Protein AF-A0A7J9HMK1-F1 (afdb_monomer)

Secondary structure (DSSP, 8-state):
-HHHHHHHHHHHIIIIIIIHHHHHHHHHHHTT---HHHHHHHHHHHHHHHHHHHHHHHHHHHHHHHHS-----SHHHHHHHHHHHHHHHHHHHHHT---

Foldseek 3Di:
DVVLVVLLVVLLCVQVVPLQVQLVVLQVVLVVDPDPVSVVVSPVSSVVSLVSSLVSLVVSVVSCVVPHDQPVPDPVNVVSVVVNVVSVVVVVCVVVDDD

Organism: NCBI:txid34285

Mean predicted aligned error: 3.48 Å

Radius of gyration: 15.82 Å; Cα contacts (8 Å, |Δi|>4): 77; chains: 1; bounding box: 37×24×45 Å

Solvent-accessible surface area (backbone atoms only — not comparable to full-atom values): 5290 Å² total; per-residue (Å²): 113,71,65,60,56,52,50,35,53,50,40,38,38,52,12,66,68,40,31,36,53,52,16,53,50,31,40,58,52,24,77,74,50,88,49,68,70,58,27,51,51,25,45,51,49,16,52,52,27,40,53,52,17,53,52,34,42,50,53,30,50,53,48,45,69,76,75,47,89,80,83,59,85,45,69,68,54,47,52,49,54,53,46,55,53,50,53,53,51,54,51,50,52,58,72,71,50,80,134

Structure (mmCIF, N/CA/C/O backbone):
data_AF-A0A7J9HMK1-F1
#
_entry.id   AF-A0A7J9HMK1-F1
#
loop_
_atom_site.group_PDB
_atom_site.id
_atom_site.type_symbol
_atom_site.label_atom_id
_atom_site.label_alt_id
_atom_site.label_comp_id
_atom_site.label_asym_id
_atom_site.label_entity_id
_atom_site.label_seq_id
_atom_site.pdbx_PDB_ins_code
_atom_site.Cartn_x
_atom_site.Cartn_y
_atom_site.Cartn_z
_atom_site.occupancy
_atom_site.B_iso_or_equiv
_atom_site.auth_seq_id
_atom_site.auth_comp_id
_atom_site.auth_asym_id
_atom_site.auth_atom_id
_atom_site.pdbx_PDB_model_num
ATOM 1 N N . MET A 1 1 ? 10.197 7.594 -19.786 1.00 57.09 1 MET A N 1
ATOM 2 C CA . MET A 1 1 ? 10.597 6.648 -18.715 1.00 57.09 1 MET A CA 1
ATOM 3 C C . MET A 1 1 ? 10.699 7.304 -17.337 1.00 57.09 1 MET A C 1
ATOM 5 O O . MET A 1 1 ? 10.138 6.754 -16.401 1.00 57.09 1 MET A O 1
ATOM 9 N N . THR A 1 2 ? 11.322 8.481 -17.196 1.00 63.50 2 THR A N 1
ATOM 10 C CA . THR A 1 2 ? 11.465 9.199 -15.907 1.00 63.50 2 THR A CA 1
ATOM 11 C C . THR A 1 2 ? 10.142 9.482 -15.184 1.00 63.50 2 THR A C 1
ATOM 13 O O . THR A 1 2 ? 10.069 9.317 -13.971 1.00 63.50 2 THR A O 1
ATOM 16 N N . SER A 1 3 ? 9.076 9.823 -15.920 1.00 87.38 3 SER A N 1
ATOM 17 C CA . SER A 1 3 ? 7.748 10.065 -15.331 1.00 87.38 3 SER A CA 1
ATOM 18 C C . SER A 1 3 ? 7.166 8.825 -14.637 1.00 87.38 3 SER A C 1
ATOM 20 O O . SER A 1 3 ? 6.742 8.929 -13.492 1.00 87.38 3 SER A O 1
ATOM 22 N N . TYR A 1 4 ? 7.214 7.638 -15.255 1.00 93.69 4 TYR A N 1
ATOM 23 C CA . TYR A 1 4 ? 6.660 6.424 -14.639 1.00 93.69 4 TYR A CA 1
ATOM 24 C C . TYR A 1 4 ? 7.408 6.015 -13.371 1.00 93.69 4 TYR A C 1
ATOM 26 O O . TYR A 1 4 ? 6.770 5.609 -12.409 1.00 93.69 4 TYR A O 1
ATOM 34 N N . ILE A 1 5 ? 8.738 6.157 -13.342 1.00 94.50 5 ILE A N 1
ATOM 35 C CA . ILE A 1 5 ? 9.544 5.857 -12.147 1.00 94.50 5 ILE A CA 1
ATOM 36 C C . ILE A 1 5 ? 9.168 6.805 -11.002 1.00 94.50 5 ILE A C 1
ATOM 38 O O . ILE A 1 5 ? 8.924 6.349 -9.886 1.00 94.50 5 ILE A O 1
ATOM 42 N N . ALA A 1 6 ? 9.056 8.107 -11.281 1.00 96.44 6 ALA A N 1
ATOM 43 C CA . ALA A 1 6 ? 8.649 9.093 -10.282 1.00 96.44 6 ALA A CA 1
ATOM 44 C C . ALA A 1 6 ? 7.224 8.835 -9.766 1.00 96.44 6 ALA A C 1
ATOM 46 O O . ALA A 1 6 ? 6.993 8.849 -8.559 1.00 96.44 6 ALA A O 1
ATOM 47 N N . VAL A 1 7 ? 6.279 8.539 -10.665 1.00 97.38 7 VAL A N 1
ATOM 48 C CA . VAL A 1 7 ? 4.890 8.222 -10.304 1.00 97.38 7 VAL A CA 1
ATOM 49 C C . VAL A 1 7 ? 4.814 6.932 -9.488 1.00 97.38 7 VAL A C 1
ATOM 51 O O . VAL A 1 7 ? 4.142 6.906 -8.462 1.00 97.38 7 VAL A O 1
ATOM 54 N N . HIS A 1 8 ? 5.531 5.884 -9.889 1.00 96.81 8 HIS A N 1
ATOM 55 C CA . HIS A 1 8 ? 5.626 4.633 -9.142 1.00 96.81 8 HIS A CA 1
ATOM 56 C C . HIS A 1 8 ? 6.157 4.866 -7.722 1.00 96.81 8 HIS A C 1
ATOM 58 O O . HIS A 1 8 ? 5.527 4.444 -6.753 1.00 96.81 8 HIS A O 1
ATOM 64 N N . GLY A 1 9 ? 7.271 5.595 -7.595 1.00 97.00 9 GLY A N 1
ATOM 65 C CA . GLY A 1 9 ? 7.852 5.944 -6.300 1.00 97.00 9 GLY A CA 1
ATOM 66 C C . GLY A 1 9 ? 6.892 6.755 -5.430 1.00 97.00 9 GLY A C 1
ATOM 67 O O . GLY A 1 9 ? 6.718 6.443 -4.255 1.00 97.00 9 GLY A O 1
ATOM 68 N N . PHE A 1 10 ? 6.208 7.745 -6.010 1.00 98.19 10 PHE A N 1
ATOM 69 C CA . PHE A 1 10 ? 5.229 8.562 -5.296 1.00 98.19 10 PHE A CA 1
ATOM 70 C C . PHE A 1 10 ? 4.023 7.744 -4.818 1.00 98.19 10 PHE A C 1
ATOM 72 O O . PHE A 1 10 ? 3.652 7.827 -3.649 1.00 98.19 10 PHE A O 1
ATOM 79 N N . ILE A 1 11 ? 3.436 6.910 -5.682 1.00 98.06 11 ILE A N 1
ATOM 80 C CA . ILE A 1 11 ? 2.289 6.062 -5.325 1.00 98.06 11 ILE A CA 1
ATOM 81 C C . ILE A 1 11 ? 2.671 5.065 -4.224 1.00 98.06 11 ILE A C 1
ATOM 83 O O . ILE A 1 11 ? 1.912 4.895 -3.267 1.00 98.06 11 ILE A O 1
ATOM 87 N N . LEU A 1 12 ? 3.846 4.430 -4.317 1.00 98.06 12 LEU A N 1
ATOM 88 C CA . LEU A 1 12 ? 4.314 3.510 -3.278 1.00 98.06 12 LEU A CA 1
ATOM 89 C C . LEU A 1 12 ? 4.656 4.230 -1.971 1.00 98.06 12 LEU A C 1
A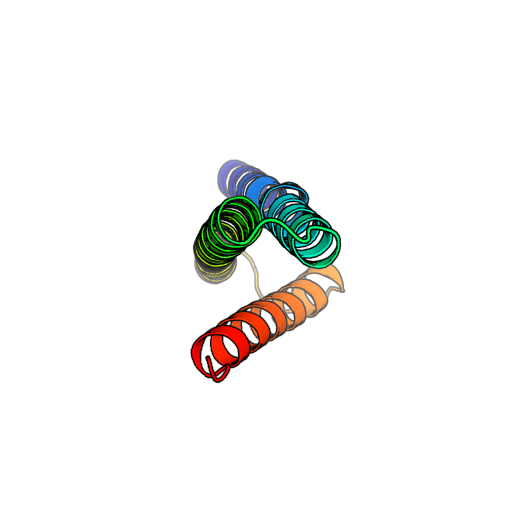TOM 91 O O . LEU A 1 12 ? 4.414 3.670 -0.904 1.00 98.06 12 LEU A O 1
ATOM 95 N N . TRP A 1 13 ? 5.145 5.471 -2.024 1.00 98.38 13 TRP A N 1
ATOM 96 C CA . TRP A 1 13 ? 5.339 6.291 -0.830 1.00 98.38 13 TRP A CA 1
ATOM 97 C C . TRP A 1 13 ? 4.005 6.640 -0.157 1.00 98.38 13 TRP A C 1
ATOM 99 O O . TRP A 1 13 ? 3.859 6.407 1.041 1.00 98.38 13 TRP A O 1
ATOM 109 N N . VAL A 1 14 ? 3.002 7.108 -0.911 1.00 98.69 14 VAL A N 1
ATOM 110 C CA . VAL A 1 14 ? 1.656 7.377 -0.369 1.00 98.69 14 VAL A CA 1
ATOM 111 C C . VAL A 1 14 ? 1.057 6.106 0.236 1.00 98.69 14 VAL A C 1
ATOM 113 O O . VAL A 1 14 ? 0.502 6.144 1.331 1.00 98.69 14 VAL A O 1
ATOM 116 N N . SER A 1 15 ? 1.203 4.964 -0.435 1.00 98.56 15 SER A N 1
ATOM 117 C CA . SER A 1 15 ? 0.692 3.685 0.053 1.00 98.56 15 SER A CA 1
ATOM 118 C C . SER A 1 15 ? 1.432 3.172 1.298 1.00 98.56 15 SER A C 1
ATOM 120 O O . SER A 1 15 ? 0.883 3.159 2.402 1.00 98.56 15 SER A O 1
ATOM 122 N N . MET A 1 16 ? 2.687 2.757 1.129 1.00 96.69 16 MET A N 1
ATOM 123 C CA . MET A 1 16 ? 3.457 2.024 2.138 1.00 96.69 16 MET A CA 1
ATOM 124 C C . MET A 1 16 ? 4.163 2.947 3.124 1.00 96.69 16 MET A C 1
ATOM 126 O O . MET A 1 16 ? 4.369 2.574 4.275 1.00 96.69 16 MET A O 1
ATOM 130 N N . GLY A 1 17 ? 4.538 4.146 2.681 1.00 97.31 17 GLY A N 1
ATOM 131 C CA . GLY A 1 17 ? 5.182 5.150 3.523 1.00 97.31 17 GLY A CA 1
ATOM 132 C C . GLY A 1 17 ? 4.203 5.929 4.399 1.00 97.31 17 GLY A C 1
ATOM 133 O O . GLY A 1 17 ? 4.609 6.412 5.453 1.00 97.31 17 GLY A O 1
ATOM 134 N N . PHE A 1 18 ? 2.927 6.035 4.004 1.00 98.50 18 PHE A N 1
ATOM 135 C CA . PHE A 1 18 ? 1.945 6.856 4.718 1.00 98.50 18 PHE A CA 1
ATOM 136 C C . PHE A 1 18 ? 0.657 6.115 5.104 1.00 98.50 18 PHE A C 1
ATOM 138 O O . PHE A 1 18 ? 0.402 5.932 6.297 1.00 98.50 18 PHE A O 1
ATOM 145 N N . LEU A 1 19 ? -0.155 5.660 4.143 1.00 98.69 19 LEU A N 1
ATOM 146 C CA . LEU A 1 19 ? -1.483 5.094 4.432 1.00 98.69 19 LEU A CA 1
ATOM 147 C C . LEU A 1 19 ? -1.413 3.837 5.304 1.00 98.69 19 LEU A C 1
ATOM 149 O O . LEU A 1 19 ? -2.131 3.744 6.300 1.00 98.69 19 LEU A O 1
ATOM 153 N N . MET A 1 20 ? -0.529 2.893 4.976 1.00 98.31 20 MET A N 1
ATOM 154 C CA . MET A 1 20 ? -0.372 1.666 5.760 1.00 98.31 20 MET A CA 1
ATOM 155 C C . MET A 1 20 ? 0.073 1.955 7.210 1.00 98.31 20 MET A C 1
ATOM 157 O O . MET A 1 20 ? -0.587 1.465 8.131 1.00 98.31 20 MET A O 1
ATOM 161 N N . PRO A 1 21 ? 1.102 2.788 7.471 1.00 98.44 21 PRO A N 1
ATOM 162 C CA . PRO A 1 21 ? 1.439 3.226 8.826 1.00 98.44 21 PRO A CA 1
ATOM 163 C C . PRO A 1 21 ? 0.277 3.874 9.588 1.00 98.44 21 PRO A C 1
ATOM 165 O O . PRO A 1 21 ? 0.038 3.518 10.742 1.00 98.44 21 PRO A O 1
ATOM 168 N N . VAL A 1 22 ? -0.489 4.772 8.960 1.00 98.62 22 VAL A N 1
ATOM 169 C CA . VAL A 1 22 ? -1.666 5.397 9.592 1.00 98.62 22 VAL A CA 1
ATOM 170 C C . VAL A 1 22 ? -2.736 4.347 9.918 1.00 98.62 22 VAL A C 1
ATOM 172 O O . VAL A 1 22 ? -3.289 4.339 11.022 1.00 98.62 22 VAL A O 1
ATOM 175 N N . GLY A 1 23 ? -2.976 3.392 9.017 1.00 98.06 23 GLY A N 1
ATOM 176 C CA . GLY A 1 23 ? -3.829 2.232 9.272 1.00 98.06 23 GLY A CA 1
ATOM 177 C C . GLY A 1 23 ? -3.358 1.412 10.478 1.00 98.06 23 GLY A C 1
ATOM 178 O O . GLY A 1 23 ? -4.156 1.026 11.328 1.00 98.06 23 GLY A O 1
ATOM 179 N N . ILE A 1 24 ? -2.055 1.177 10.625 1.00 98.00 24 ILE A N 1
ATOM 180 C CA . ILE A 1 24 ? -1.494 0.463 11.786 1.00 98.00 24 ILE A CA 1
ATOM 181 C C . ILE A 1 24 ? -1.677 1.270 13.080 1.00 98.00 24 ILE A C 1
ATOM 183 O O . ILE A 1 24 ? -2.017 0.708 14.122 1.00 98.00 24 ILE A O 1
ATOM 187 N N . LEU A 1 25 ? -1.469 2.586 13.042 1.00 98.25 25 LEU A N 1
ATOM 188 C CA . LEU A 1 25 ? -1.637 3.440 14.219 1.00 98.25 25 LEU A CA 1
ATOM 189 C C . LEU A 1 25 ? -3.095 3.486 14.685 1.00 98.25 25 LEU A C 1
ATOM 191 O O . LEU A 1 25 ? -3.346 3.367 15.883 1.00 98.25 25 LEU A O 1
ATOM 195 N N . THR A 1 26 ? -4.056 3.576 13.763 1.00 97.69 26 THR A N 1
ATOM 196 C CA . THR A 1 26 ? -5.490 3.604 14.105 1.00 97.69 26 THR A CA 1
ATOM 197 C C . THR A 1 26 ? -5.949 2.329 14.814 1.00 97.69 26 THR A C 1
ATOM 199 O O . THR A 1 26 ? -6.584 2.429 15.864 1.00 97.69 26 THR A O 1
ATOM 202 N N . ILE A 1 27 ? -5.558 1.134 14.350 1.00 96.00 27 ILE A N 1
ATOM 203 C CA . ILE A 1 27 ? -5.906 -0.115 15.057 1.00 96.00 27 ILE A CA 1
ATOM 204 C C . ILE A 1 27 ? -5.179 -0.250 16.400 1.00 96.00 27 ILE A C 1
ATOM 206 O O . ILE A 1 27 ? -5.755 -0.729 17.375 1.00 96.00 27 ILE A O 1
ATOM 210 N N . ARG A 1 28 ? -3.933 0.232 16.503 1.00 96.44 28 ARG A N 1
ATOM 211 C CA . ARG A 1 28 ? -3.206 0.268 17.783 1.00 96.44 28 ARG A CA 1
ATOM 212 C C . ARG A 1 28 ? -3.871 1.190 18.799 1.00 96.44 28 ARG A C 1
ATOM 214 O O . ARG A 1 28 ? -3.829 0.893 19.988 1.00 96.44 28 ARG A O 1
ATOM 221 N N . MET A 1 29 ? -4.465 2.294 18.349 1.00 95.50 29 MET A N 1
ATOM 222 C CA . MET A 1 29 ? -5.267 3.172 19.200 1.00 95.50 29 MET A CA 1
ATOM 223 C C . MET A 1 29 ? -6.586 2.507 19.598 1.00 95.50 29 MET A C 1
ATOM 225 O O . MET A 1 29 ? -6.964 2.606 20.758 1.00 95.50 29 MET A O 1
ATOM 229 N N . ALA A 1 30 ? -7.246 1.794 18.676 1.00 94.25 30 ALA A N 1
ATOM 230 C CA . ALA A 1 30 ? -8.478 1.060 18.969 1.00 94.25 30 ALA A CA 1
ATOM 231 C C . ALA A 1 30 ? -8.271 0.038 20.096 1.00 94.25 30 ALA A C 1
ATOM 233 O O . ALA A 1 30 ? -9.070 -0.025 21.020 1.00 94.25 30 ALA A O 1
ATOM 234 N N . ASN A 1 31 ? -7.156 -0.697 20.065 1.00 91.81 31 ASN A N 1
ATOM 235 C CA . ASN A 1 31 ? -6.820 -1.708 21.073 1.00 91.81 31 ASN A CA 1
ATOM 236 C C . ASN A 1 31 ? -6.515 -1.135 22.470 1.00 91.81 31 ASN A C 1
ATOM 238 O O . ASN A 1 31 ? -6.373 -1.902 23.416 1.00 91.81 31 ASN A O 1
ATOM 242 N N . LYS A 1 32 ? -6.355 0.188 22.599 1.00 92.19 32 LYS A N 1
ATOM 243 C CA . LYS A 1 32 ? -6.123 0.878 23.878 1.00 92.19 32 LYS A CA 1
ATOM 244 C C . LYS A 1 32 ? -7.383 1.543 24.433 1.00 92.19 32 LYS A C 1
ATOM 246 O O . LYS A 1 32 ? -7.306 2.173 25.482 1.00 92.19 32 LYS A O 1
ATOM 251 N N . ASP A 1 33 ? -8.494 1.486 23.705 1.00 87.56 33 ASP A N 1
ATOM 252 C CA . ASP A 1 33 ? -9.717 2.203 24.041 1.00 87.56 33 ASP A CA 1
ATOM 253 C C . ASP A 1 33 ? -10.791 1.235 24.546 1.00 87.56 33 ASP A C 1
ATOM 255 O O . ASP A 1 33 ? -10.973 0.148 24.000 1.00 87.56 33 ASP A O 1
ATOM 259 N N . GLU A 1 34 ? -11.523 1.648 25.575 1.00 83.12 34 GLU A N 1
ATOM 260 C CA . GLU A 1 34 ? -12.626 0.882 26.166 1.00 83.12 34 GLU A CA 1
ATOM 261 C C . GLU A 1 34 ? -13.989 1.321 25.590 1.00 83.12 34 GLU A C 1
ATOM 263 O O . GLU A 1 34 ? -15.006 0.638 25.736 1.00 83.12 34 GLU A O 1
ATOM 268 N N . GLY A 1 35 ? -14.038 2.459 24.885 1.00 85.12 35 GLY A N 1
ATOM 269 C CA . GLY A 1 35 ? -15.260 3.019 24.321 1.00 85.12 35 GLY A CA 1
ATOM 270 C C . GLY A 1 35 ? -15.700 2.324 23.031 1.00 85.12 35 GLY A C 1
ATOM 271 O O . GLY A 1 35 ? -15.186 2.620 21.950 1.00 85.12 35 GLY A O 1
ATOM 272 N N . GLY A 1 36 ? -16.748 1.496 23.092 1.00 86.06 36 GLY A N 1
ATOM 273 C CA . GLY A 1 36 ? -17.218 0.689 21.952 1.00 86.06 36 GLY A CA 1
ATOM 274 C C . GLY A 1 36 ? -17.496 1.463 20.649 1.00 86.06 36 GLY A C 1
ATOM 275 O O . GLY A 1 36 ? -17.209 0.961 19.561 1.00 86.06 36 GLY A O 1
ATOM 276 N N . ARG A 1 37 ? -17.994 2.711 20.716 1.00 92.44 37 ARG A N 1
ATOM 277 C CA . ARG A 1 37 ? -18.178 3.558 19.515 1.00 92.44 37 ARG A CA 1
ATOM 278 C C . ARG A 1 37 ? -16.841 3.983 18.901 1.00 92.44 37 ARG A C 1
ATOM 280 O O . ARG A 1 37 ? -16.698 3.951 17.681 1.00 92.44 37 ARG A O 1
ATOM 287 N N . ARG A 1 38 ? -15.872 4.385 19.728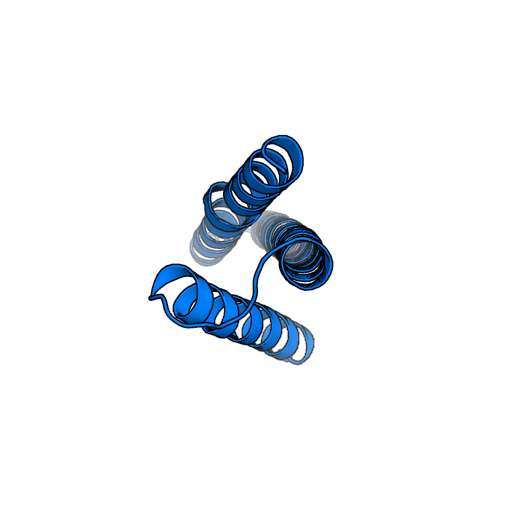 1.00 92.81 38 ARG A N 1
ATOM 288 C CA . ARG A 1 38 ? -14.559 4.861 19.272 1.00 92.81 38 ARG A CA 1
ATOM 289 C C . ARG A 1 38 ? -13.718 3.717 18.716 1.00 92.81 38 ARG A C 1
ATOM 291 O O . ARG A 1 38 ? -13.135 3.883 17.649 1.00 92.81 38 ARG A O 1
ATOM 298 N N . VAL A 1 39 ? -13.758 2.548 19.357 1.00 95.00 39 VAL A N 1
ATOM 299 C CA . VAL A 1 39 ? -13.142 1.311 18.850 1.00 95.00 39 VAL A CA 1
ATOM 300 C C . VAL A 1 39 ? -13.663 0.978 17.450 1.00 95.00 39 VAL A C 1
ATOM 302 O O . VAL A 1 39 ? -12.862 0.783 16.539 1.00 95.00 39 VAL A O 1
ATOM 305 N N . LYS A 1 40 ? -14.990 1.005 17.234 1.00 94.56 40 LYS A N 1
ATOM 306 C CA . LYS A 1 40 ? -15.590 0.768 15.907 1.00 94.56 40 LYS A CA 1
ATOM 307 C C . LYS A 1 40 ? -15.104 1.766 14.856 1.00 94.56 40 LYS A C 1
ATOM 309 O O . LYS A 1 40 ? -14.723 1.356 13.765 1.00 94.56 40 LYS A O 1
ATOM 314 N N . VAL A 1 41 ? -15.086 3.064 15.173 1.00 96.25 41 VAL A N 1
ATOM 315 C CA . VAL A 1 41 ? -14.604 4.100 14.240 1.00 96.25 41 VAL A CA 1
ATOM 316 C C . VAL A 1 41 ? -13.134 3.876 13.880 1.00 96.25 41 VAL A C 1
ATOM 318 O O . VAL A 1 41 ? -12.787 3.884 12.703 1.00 96.25 41 VAL A O 1
ATOM 321 N N . LEU A 1 42 ? -12.273 3.637 14.871 1.00 96.81 42 LEU A N 1
ATOM 322 C CA . LEU A 1 42 ? -10.845 3.401 14.646 1.00 96.81 42 LEU A CA 1
ATOM 323 C C . LEU A 1 42 ? -10.586 2.109 13.857 1.00 96.81 42 LEU A C 1
ATOM 325 O O . LEU A 1 42 ? -9.693 2.087 13.012 1.00 96.81 42 LEU A O 1
ATOM 329 N N . PHE A 1 43 ? -11.390 1.065 14.072 1.00 95.25 43 PHE A N 1
ATOM 330 C CA . PHE A 1 43 ? -11.342 -0.162 13.279 1.00 95.25 43 PHE A CA 1
ATOM 331 C C . PHE A 1 43 ? -11.718 0.082 11.810 1.00 95.25 43 PHE A C 1
ATOM 333 O O . PHE A 1 43 ? -11.002 -0.362 10.915 1.00 95.25 43 PHE A O 1
ATOM 340 N N . TYR A 1 44 ? -12.795 0.828 11.539 1.00 96.19 44 TYR A N 1
ATOM 341 C CA . TYR A 1 44 ? -13.163 1.173 10.162 1.00 96.19 44 TYR A CA 1
ATOM 342 C C . TYR A 1 44 ? -12.113 2.057 9.487 1.00 96.19 44 TYR A C 1
ATOM 344 O O . TYR A 1 44 ? -11.793 1.829 8.324 1.00 96.19 44 TYR A O 1
ATOM 352 N N . LEU A 1 45 ? -11.528 3.018 10.209 1.00 97.88 45 LEU A N 1
ATOM 353 C CA . LEU A 1 45 ? -10.414 3.816 9.692 1.00 97.88 45 LEU A CA 1
ATOM 354 C C . LEU A 1 45 ? -9.210 2.937 9.343 1.00 97.88 45 LEU A C 1
ATOM 356 O O . LEU A 1 45 ? -8.659 3.081 8.255 1.00 97.88 45 LEU A O 1
ATOM 360 N N . HIS A 1 46 ? -8.843 1.993 10.215 1.00 97.25 46 HIS A N 1
ATOM 361 C CA . HIS A 1 46 ? -7.809 1.003 9.919 1.00 97.25 46 HIS A CA 1
ATOM 362 C C . HIS A 1 46 ? -8.113 0.249 8.622 1.00 97.25 46 HIS A C 1
ATOM 364 O O . HIS A 1 46 ? -7.267 0.217 7.730 1.00 97.25 46 HIS A O 1
ATOM 370 N N . ALA A 1 47 ? -9.317 -0.316 8.502 1.00 96.56 47 ALA A N 1
ATOM 371 C CA . ALA A 1 47 ? -9.718 -1.075 7.323 1.00 96.56 47 ALA A CA 1
ATOM 372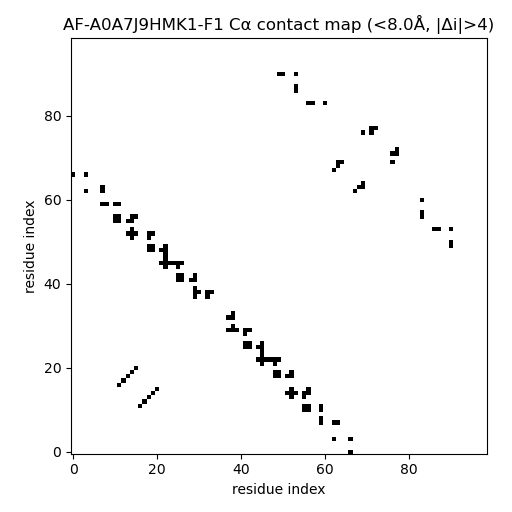 C C . ALA A 1 47 ? -9.643 -0.221 6.047 1.00 96.56 47 ALA A C 1
ATOM 374 O O . ALA A 1 47 ? -9.015 -0.636 5.078 1.00 96.56 47 ALA A O 1
ATOM 375 N N . ILE A 1 48 ? -10.189 1.000 6.067 1.00 98.12 48 ILE A N 1
ATOM 376 C CA . ILE A 1 48 ? -10.164 1.925 4.924 1.00 98.12 48 ILE A CA 1
ATOM 377 C C . ILE A 1 48 ? -8.725 2.254 4.515 1.00 98.12 48 ILE A C 1
ATOM 379 O O . ILE A 1 48 ? -8.382 2.130 3.338 1.00 98.12 48 ILE A O 1
ATOM 383 N N . PHE A 1 49 ? -7.866 2.641 5.463 1.00 98.56 49 PHE A N 1
ATOM 384 C CA . PHE A 1 49 ? -6.473 2.972 5.158 1.00 98.56 49 PHE A CA 1
ATOM 385 C C . PHE A 1 49 ? -5.712 1.776 4.581 1.00 98.56 49 PHE A C 1
ATOM 387 O O . PHE A 1 49 ? -4.991 1.943 3.596 1.00 98.56 49 PHE A O 1
ATOM 394 N N 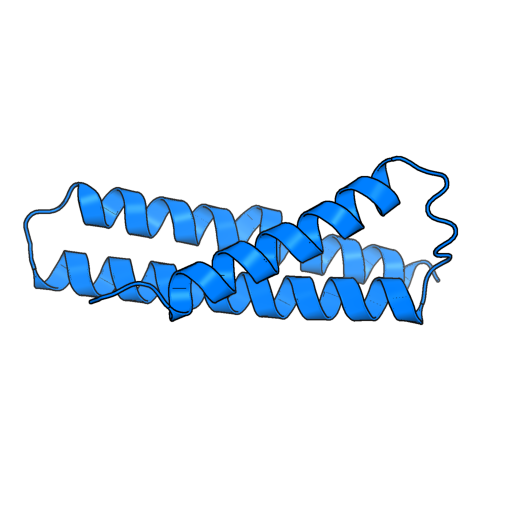. GLN A 1 50 ? -5.910 0.573 5.130 1.00 98.00 50 GLN A N 1
ATOM 395 C CA . GLN A 1 50 ? -5.268 -0.635 4.608 1.00 98.00 50 GLN A CA 1
ATOM 396 C C . GLN A 1 50 ? -5.784 -1.010 3.216 1.00 98.00 50 GLN A C 1
ATOM 398 O O . GLN A 1 50 ? -4.983 -1.311 2.334 1.00 98.00 50 GLN A O 1
ATOM 403 N N . THR A 1 51 ? -7.093 -0.929 2.967 1.00 98.06 51 THR A N 1
ATOM 404 C CA . THR A 1 51 ? -7.661 -1.191 1.636 1.00 98.06 51 THR A CA 1
ATOM 405 C C . THR A 1 51 ? -7.113 -0.214 0.596 1.00 98.06 51 THR A C 1
ATOM 407 O O . THR A 1 51 ? -6.673 -0.644 -0.469 1.00 98.06 51 THR A O 1
ATOM 410 N N . LEU A 1 52 ? -7.070 1.087 0.901 1.00 98.56 52 LEU A N 1
ATOM 411 C CA . LEU A 1 52 ? -6.506 2.089 -0.009 1.00 98.56 52 LEU A CA 1
ATOM 412 C C . LEU A 1 52 ? -5.010 1.852 -0.269 1.00 98.56 52 LEU A C 1
ATOM 414 O O . LEU A 1 52 ? -4.568 1.962 -1.414 1.00 98.56 52 LEU A O 1
ATOM 418 N N . ALA A 1 53 ? -4.240 1.473 0.755 1.00 98.56 53 ALA A N 1
ATOM 419 C CA . ALA A 1 53 ? -2.830 1.127 0.596 1.00 98.56 53 ALA A CA 1
ATOM 420 C C . ALA A 1 53 ? -2.638 -0.080 -0.343 1.00 98.56 53 ALA A C 1
ATOM 422 O O . ALA A 1 53 ? -1.845 -0.006 -1.286 1.00 98.56 53 ALA A O 1
ATOM 423 N N . VAL A 1 54 ? -3.407 -1.160 -0.160 1.00 98.38 54 VAL A N 1
ATOM 424 C CA . VAL A 1 54 ? -3.352 -2.359 -1.020 1.00 98.38 54 VAL A CA 1
ATOM 425 C C . VAL A 1 54 ? -3.705 -2.016 -2.471 1.00 98.38 54 VAL A C 1
ATOM 427 O O . VAL A 1 54 ? -3.006 -2.447 -3.391 1.00 98.38 54 VAL A O 1
ATOM 430 N N . LEU A 1 55 ? -4.734 -1.191 -2.699 1.00 98.50 55 LEU A N 1
ATOM 431 C CA . LEU A 1 55 ? -5.108 -0.742 -4.045 1.00 98.50 55 LEU A CA 1
ATOM 432 C C . LEU A 1 55 ? -3.980 0.056 -4.712 1.00 98.50 55 LEU A C 1
ATOM 434 O O . LEU A 1 55 ? -3.610 -0.235 -5.849 1.00 98.50 55 LEU A O 1
ATOM 438 N N . LEU A 1 56 ? -3.381 1.018 -4.005 1.00 98.56 56 LEU A N 1
ATOM 439 C CA . LEU A 1 56 ? -2.279 1.821 -4.542 1.00 98.56 56 LEU A CA 1
ATOM 440 C C . LEU A 1 56 ? -1.005 1.001 -4.781 1.00 98.56 56 LEU A C 1
ATOM 442 O O . LEU A 1 56 ? -0.357 1.181 -5.811 1.00 98.56 56 LEU A O 1
ATOM 446 N N . VAL A 1 57 ? -0.667 0.062 -3.890 1.00 98.31 57 VAL A N 1
ATOM 447 C CA . VAL A 1 57 ? 0.434 -0.892 -4.120 1.00 98.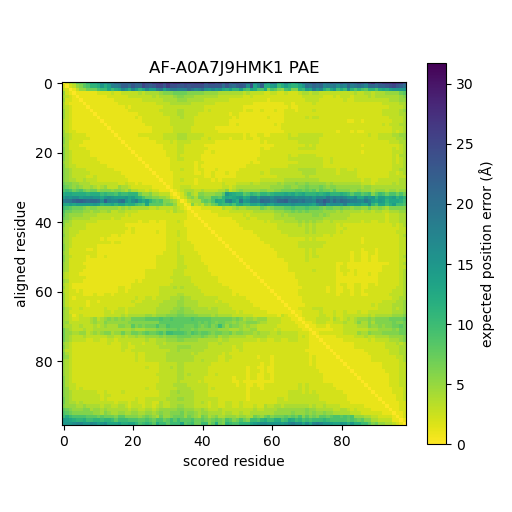31 57 VAL A CA 1
ATOM 448 C C . VAL A 1 57 ? 0.173 -1.714 -5.373 1.00 98.31 57 VAL A C 1
ATOM 450 O O . VAL A 1 57 ? 1.082 -1.906 -6.172 1.00 98.31 57 VAL A O 1
ATOM 453 N N . THR A 1 58 ? -1.068 -2.148 -5.589 1.00 98.50 58 THR A N 1
ATOM 454 C CA . THR A 1 58 ? -1.441 -2.920 -6.780 1.00 98.50 58 THR A CA 1
ATOM 455 C C . THR A 1 58 ? -1.270 -2.100 -8.052 1.00 98.50 58 THR A C 1
ATOM 457 O O . THR A 1 58 ? -0.686 -2.586 -9.019 1.00 98.50 58 THR A O 1
ATOM 460 N N . VAL A 1 59 ? -1.695 -0.833 -8.048 1.00 98.31 59 VAL A N 1
ATOM 461 C CA . VAL A 1 59 ? -1.452 0.093 -9.166 1.00 98.31 59 VAL A CA 1
ATOM 462 C C . VAL A 1 59 ? 0.051 0.279 -9.402 1.00 98.31 59 VAL A C 1
ATOM 464 O O . VAL A 1 59 ? 0.505 0.186 -10.544 1.00 98.31 59 VAL A O 1
ATOM 467 N N . GLY A 1 60 ? 0.836 0.483 -8.339 1.00 97.56 60 GLY A N 1
ATOM 468 C CA . GLY A 1 60 ? 2.294 0.605 -8.409 1.00 97.56 60 GLY A CA 1
ATOM 469 C C . GLY A 1 60 ? 2.971 -0.641 -8.989 1.00 97.56 60 GLY A C 1
ATOM 470 O O . GLY A 1 60 ? 3.834 -0.510 -9.858 1.00 97.56 60 GLY A O 1
ATOM 471 N N . ALA A 1 61 ? 2.527 -1.831 -8.579 1.00 97.06 61 ALA A N 1
ATOM 472 C CA . ALA A 1 61 ? 3.015 -3.120 -9.058 1.00 97.06 61 ALA A CA 1
ATOM 473 C C . ALA A 1 61 ? 2.688 -3.348 -10.541 1.00 97.06 61 ALA A C 1
ATOM 475 O O . ALA A 1 61 ? 3.576 -3.677 -11.329 1.00 97.06 61 ALA A O 1
ATOM 476 N N . VAL A 1 62 ? 1.436 -3.111 -10.951 1.00 97.44 62 VAL A N 1
ATOM 477 C CA . VAL A 1 62 ? 1.022 -3.197 -12.363 1.00 97.44 62 VAL A CA 1
ATOM 478 C C . VAL A 1 62 ? 1.827 -2.214 -13.213 1.00 97.44 62 VAL A C 1
ATOM 480 O O . VAL A 1 62 ? 2.290 -2.571 -14.296 1.00 97.44 62 VAL A O 1
ATOM 483 N N . MET A 1 63 ? 2.051 -0.993 -12.720 1.00 96.12 63 MET A N 1
ATOM 484 C CA . MET A 1 63 ? 2.869 -0.001 -13.413 1.00 96.12 63 MET A CA 1
ATOM 485 C C . MET A 1 63 ? 4.316 -0.473 -13.584 1.00 96.12 63 MET A C 1
ATOM 487 O O . MET A 1 63 ? 4.833 -0.358 -14.696 1.00 96.12 63 MET A O 1
ATOM 491 N N . SER A 1 64 ? 4.950 -1.034 -12.546 1.00 95.12 64 SER A N 1
ATOM 492 C CA . SER A 1 64 ? 6.322 -1.547 -12.658 1.00 95.12 64 SER A CA 1
ATOM 493 C C . SER A 1 64 ? 6.430 -2.742 -13.602 1.00 95.12 64 SER A C 1
ATOM 495 O O . SER A 1 64 ? 7.346 -2.796 -14.418 1.00 95.12 64 SER A O 1
ATOM 497 N N . ILE A 1 65 ? 5.461 -3.660 -13.561 1.00 94.88 65 ILE A N 1
ATOM 498 C CA . ILE A 1 65 ? 5.445 -4.845 -14.431 1.00 94.88 65 ILE A CA 1
ATOM 499 C C . ILE A 1 65 ? 5.285 -4.438 -15.900 1.00 94.88 65 ILE A C 1
ATOM 501 O O . ILE A 1 65 ? 5.945 -4.994 -16.771 1.00 94.88 65 ILE A O 1
ATOM 505 N N . LYS A 1 66 ? 4.423 -3.456 -16.189 1.00 95.50 66 LYS A N 1
ATOM 506 C CA . LYS A 1 66 ? 4.132 -3.048 -17.570 1.0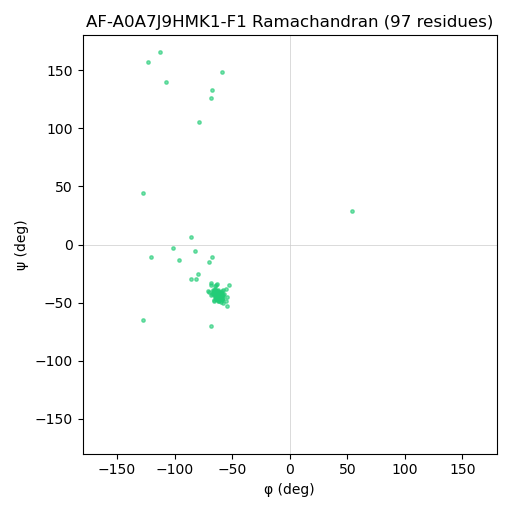0 95.50 66 LYS A CA 1
ATOM 507 C C . LYS A 1 66 ? 5.165 -2.104 -18.180 1.00 95.50 66 LYS A C 1
ATOM 509 O O . LYS A 1 66 ? 5.278 -2.079 -19.400 1.00 95.50 66 LYS A O 1
ATOM 514 N N . ASN A 1 67 ? 5.841 -1.282 -17.374 1.00 94.44 67 ASN A N 1
ATOM 515 C CA . ASN A 1 67 ? 6.610 -0.145 -17.895 1.00 94.44 67 ASN A CA 1
ATOM 516 C C . ASN A 1 67 ? 8.108 -0.180 -17.568 1.00 94.44 67 ASN A C 1
ATOM 518 O O . ASN A 1 67 ? 8.837 0.652 -18.108 1.00 94.44 67 ASN A O 1
ATOM 522 N N . PHE A 1 68 ? 8.573 -1.077 -16.691 1.00 93.75 68 PHE A N 1
ATOM 523 C CA . PHE A 1 68 ? 9.986 -1.167 -16.308 1.00 93.75 68 PHE A CA 1
ATOM 524 C C . PHE A 1 68 ? 10.643 -2.458 -16.796 1.00 93.75 68 PHE A C 1
ATOM 526 O O . PHE A 1 68 ? 9.986 -3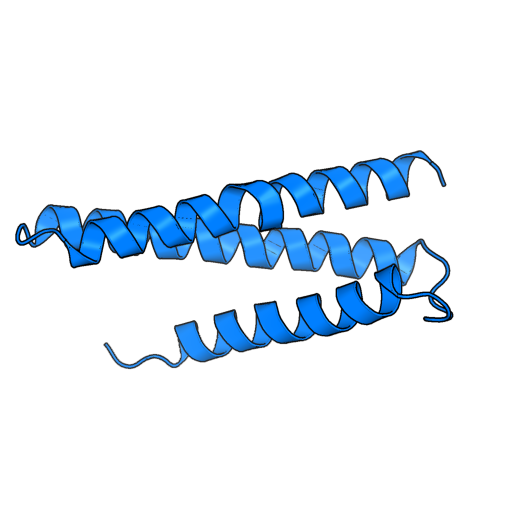.420 -17.190 1.00 93.75 68 PHE A O 1
ATOM 533 N N . GLU A 1 69 ? 11.972 -2.459 -16.750 1.00 91.50 69 GLU A N 1
ATOM 534 C CA . GLU A 1 69 ? 12.781 -3.665 -16.875 1.00 91.50 69 GLU A CA 1
ATOM 535 C C . GLU A 1 69 ? 12.535 -4.535 -15.628 1.00 91.50 69 GL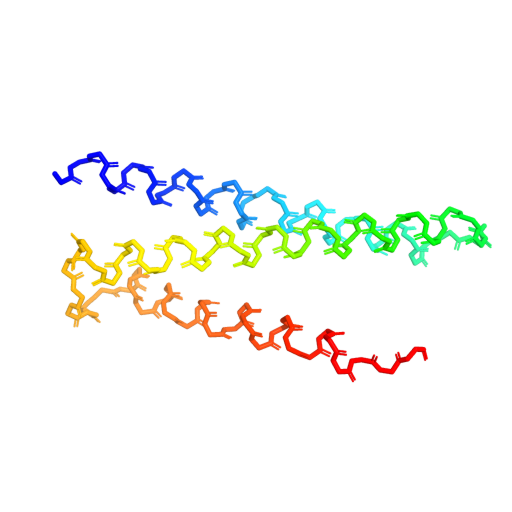U A C 1
ATOM 537 O O . GLU A 1 69 ? 12.510 -4.020 -14.508 1.00 91.50 69 GLU A O 1
ATOM 542 N N . ASN A 1 70 ? 12.288 -5.831 -15.821 1.00 91.44 70 ASN A N 1
AT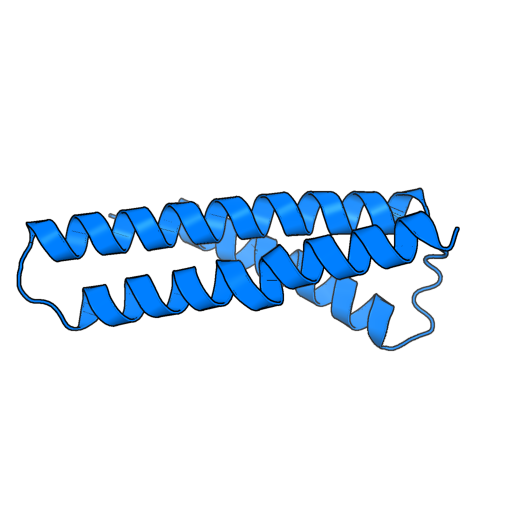OM 543 C CA . ASN A 1 70 ? 11.930 -6.776 -14.760 1.00 91.44 70 ASN A CA 1
ATOM 544 C C . ASN A 1 70 ? 12.862 -8.006 -14.790 1.00 91.44 70 ASN A C 1
ATOM 546 O O . ASN A 1 70 ? 12.404 -9.138 -14.672 1.00 91.44 70 ASN A O 1
ATOM 550 N N . SER A 1 71 ? 14.176 -7.804 -14.949 1.00 94.81 71 SER A N 1
ATOM 551 C CA . SER A 1 71 ? 15.187 -8.878 -14.873 1.00 94.81 71 SER A CA 1
ATOM 552 C C . SER A 1 71 ? 15.371 -9.428 -13.460 1.00 94.81 71 SER A C 1
ATOM 554 O O . SER A 1 71 ? 15.989 -10.476 -13.286 1.00 94.81 71 SER A O 1
ATOM 556 N N . PHE A 1 72 ? 14.868 -8.718 -12.442 1.00 94.31 72 PHE A N 1
ATOM 557 C CA . PHE A 1 72 ? 15.019 -9.053 -11.023 1.00 94.31 72 PHE A CA 1
ATOM 558 C C . PHE A 1 72 ? 16.485 -9.255 -10.599 1.00 94.31 72 PHE A C 1
ATOM 560 O O . PHE A 1 72 ? 16.774 -9.986 -9.650 1.00 94.31 72 PHE A O 1
ATOM 567 N N . ASN A 1 73 ? 17.421 -8.584 -11.275 1.00 96.06 73 ASN A N 1
ATOM 568 C CA . ASN A 1 73 ? 18.859 -8.705 -11.026 1.00 96.06 73 ASN A CA 1
ATOM 569 C C . ASN A 1 73 ? 19.359 -7.835 -9.858 1.00 96.06 73 ASN A C 1
ATOM 571 O O . ASN A 1 73 ? 20.519 -7.938 -9.463 1.00 96.06 73 ASN A O 1
ATOM 575 N N . ASN A 1 74 ? 18.493 -6.995 -9.282 1.00 95.25 74 ASN A N 1
ATOM 576 C CA . ASN A 1 74 ? 18.820 -6.143 -8.144 1.00 95.25 74 ASN A CA 1
ATOM 577 C C . ASN A 1 74 ? 17.894 -6.381 -6.945 1.00 95.25 74 ASN A C 1
ATOM 579 O O . ASN A 1 74 ? 16.762 -6.861 -7.056 1.00 95.25 74 ASN A O 1
ATOM 583 N N . HIS A 1 75 ? 18.399 -6.014 -5.767 1.00 97.06 75 HIS A N 1
ATOM 584 C CA . HIS A 1 75 ? 17.697 -6.205 -4.500 1.00 97.06 75 HIS A CA 1
ATOM 585 C C . HIS A 1 75 ? 16.386 -5.419 -4.422 1.00 97.06 75 HIS A C 1
ATOM 587 O O . HIS A 1 75 ? 15.431 -5.924 -3.842 1.00 97.06 75 HIS A O 1
ATOM 593 N N . HIS A 1 76 ? 16.305 -4.230 -5.027 1.00 95.06 76 HIS A N 1
ATOM 594 C CA . HIS A 1 76 ? 15.091 -3.416 -5.000 1.00 95.06 76 HIS A CA 1
ATOM 595 C C . HIS A 1 76 ? 13.915 -4.131 -5.681 1.00 95.06 76 HIS A C 1
ATOM 597 O O . HIS A 1 76 ? 12.858 -4.267 -5.073 1.00 95.06 76 HIS A O 1
ATOM 603 N N . GLN A 1 77 ? 14.112 -4.669 -6.891 1.00 96.19 77 GLN A N 1
ATOM 604 C CA . GLN A 1 77 ? 13.084 -5.433 -7.610 1.00 96.19 77 GLN A CA 1
ATOM 605 C C . GLN A 1 77 ? 12.668 -6.700 -6.851 1.00 96.19 77 GLN A C 1
ATOM 607 O O . GLN A 1 77 ? 11.479 -6.982 -6.715 1.00 96.19 77 GLN A O 1
ATOM 612 N N . ARG A 1 78 ? 13.641 -7.466 -6.336 1.00 97.19 78 ARG A N 1
ATOM 613 C CA . ARG A 1 78 ? 13.375 -8.721 -5.611 1.00 97.19 78 ARG A CA 1
ATOM 614 C C . ARG A 1 78 ? 12.609 -8.478 -4.311 1.00 97.19 78 ARG A C 1
ATOM 616 O O . ARG A 1 78 ? 11.635 -9.176 -4.038 1.00 97.19 78 ARG A O 1
ATOM 623 N N . LEU A 1 79 ? 13.022 -7.475 -3.534 1.00 97.50 79 LEU A N 1
ATOM 624 C CA . LEU A 1 79 ? 12.314 -7.063 -2.321 1.00 97.50 79 LEU A CA 1
ATOM 625 C C . LEU A 1 79 ? 10.937 -6.485 -2.651 1.00 97.50 79 LEU A C 1
ATOM 627 O O . LEU A 1 79 ? 9.979 -6.812 -1.961 1.00 97.50 79 LEU A O 1
ATOM 631 N N . GLY A 1 80 ? 10.818 -5.688 -3.715 1.00 96.06 80 GLY A N 1
ATOM 632 C CA . GLY A 1 80 ? 9.542 -5.151 -4.185 1.00 96.06 80 GLY A CA 1
ATOM 633 C C . GLY A 1 80 ? 8.538 -6.253 -4.524 1.00 96.06 80 GLY A C 1
ATOM 634 O O . GLY A 1 80 ? 7.407 -6.215 -4.048 1.00 96.06 80 GLY A O 1
ATOM 635 N N . LEU A 1 81 ? 8.963 -7.287 -5.259 1.00 96.75 81 LEU A N 1
ATOM 636 C CA . LEU A 1 81 ? 8.116 -8.438 -5.583 1.00 96.75 81 LEU A CA 1
ATOM 637 C C . LEU A 1 81 ? 7.677 -9.201 -4.327 1.00 96.75 81 LEU A C 1
ATOM 639 O O . LEU A 1 81 ? 6.489 -9.479 -4.161 1.00 96.75 81 LEU A O 1
ATOM 643 N N . ALA A 1 82 ? 8.617 -9.509 -3.429 1.00 97.56 82 ALA A N 1
ATOM 644 C CA . ALA A 1 82 ? 8.304 -10.174 -2.165 1.00 97.56 82 ALA A CA 1
ATOM 645 C C . ALA A 1 82 ? 7.316 -9.347 -1.325 1.00 97.56 82 ALA A C 1
ATOM 647 O O . ALA A 1 82 ? 6.371 -9.891 -0.753 1.00 97.56 82 ALA A O 1
ATOM 648 N N . LEU A 1 83 ? 7.496 -8.026 -1.303 1.00 96.75 83 LEU A N 1
ATOM 649 C CA . LEU A 1 83 ? 6.630 -7.102 -0.588 1.00 96.75 83 LEU A CA 1
ATOM 650 C C . LEU A 1 83 ? 5.215 -7.064 -1.185 1.00 96.75 83 LEU A C 1
ATOM 652 O O . LEU A 1 83 ? 4.251 -7.116 -0.426 1.00 96.75 83 LEU A O 1
ATOM 656 N N . TYR A 1 84 ? 5.060 -7.049 -2.513 1.00 96.81 84 TYR A N 1
ATOM 657 C CA . TYR A 1 84 ? 3.738 -7.121 -3.151 1.00 96.81 84 TYR A CA 1
ATOM 658 C C . TYR A 1 84 ? 2.972 -8.383 -2.761 1.00 96.81 84 TYR A C 1
ATOM 660 O O . TYR A 1 84 ? 1.791 -8.301 -2.419 1.00 96.81 84 TYR A O 1
ATOM 668 N N . VAL A 1 85 ? 3.650 -9.534 -2.760 1.00 97.62 85 VAL A N 1
ATOM 669 C CA . VAL A 1 85 ? 3.055 -10.807 -2.334 1.00 97.62 85 VAL A CA 1
ATOM 670 C C . VAL A 1 85 ? 2.656 -10.750 -0.859 1.00 97.62 85 VAL A C 1
ATOM 672 O O . VAL A 1 85 ? 1.529 -11.105 -0.517 1.00 97.62 85 VAL A O 1
ATOM 675 N N . ALA A 1 86 ? 3.538 -10.256 0.013 1.00 98.00 86 ALA A N 1
ATOM 676 C CA . ALA A 1 86 ? 3.275 -10.167 1.447 1.00 98.00 86 ALA A CA 1
ATOM 677 C C . ALA A 1 86 ? 2.089 -9.244 1.782 1.00 98.00 86 ALA A C 1
ATOM 679 O O . ALA A 1 86 ? 1.267 -9.585 2.632 1.00 98.00 86 ALA A O 1
ATOM 680 N N . ILE A 1 87 ? 1.961 -8.103 1.098 1.00 97.31 87 ILE A N 1
ATOM 681 C CA . ILE A 1 87 ? 0.852 -7.157 1.294 1.00 97.31 87 ILE A CA 1
ATOM 682 C C . ILE A 1 87 ? -0.481 -7.796 0.903 1.00 97.31 87 ILE A C 1
ATOM 684 O O . ILE A 1 87 ? -1.446 -7.732 1.665 1.00 97.31 87 ILE A O 1
ATOM 688 N N . TRP A 1 88 ? -0.536 -8.457 -0.255 1.00 97.75 88 TRP A N 1
ATOM 689 C CA . TRP A 1 88 ? -1.742 -9.165 -0.679 1.00 97.75 88 TRP A CA 1
ATOM 690 C C . TRP A 1 88 ? -2.086 -10.326 0.252 1.00 97.75 88 TRP A C 1
ATOM 692 O O . TRP A 1 88 ? -3.249 -10.490 0.611 1.00 97.75 88 TRP A O 1
ATOM 702 N N . MET A 1 89 ? -1.089 -11.083 0.717 1.00 97.62 89 MET A N 1
ATOM 703 C CA . MET A 1 89 ? -1.294 -12.131 1.718 1.00 97.62 89 MET A CA 1
ATOM 704 C C . MET A 1 89 ? -1.895 -11.560 3.009 1.00 97.62 89 MET A C 1
ATOM 706 O O . MET A 1 89 ? -2.880 -12.096 3.515 1.00 97.62 89 MET A O 1
ATOM 710 N N . GLN A 1 90 ? -1.359 -10.447 3.518 1.00 95.94 90 GLN A N 1
ATOM 711 C CA . GLN A 1 90 ? -1.886 -9.777 4.709 1.00 95.94 90 GLN A CA 1
ATOM 712 C C . GLN A 1 90 ? -3.333 -9.306 4.507 1.00 95.94 90 GLN A C 1
ATOM 714 O O . GLN A 1 90 ? -4.155 -9.473 5.412 1.00 95.94 90 GLN A O 1
ATOM 719 N N . ALA A 1 91 ? -3.659 -8.759 3.334 1.00 95.25 91 ALA A N 1
ATOM 720 C CA . ALA A 1 91 ? -5.013 -8.330 2.995 1.00 95.25 91 ALA A CA 1
ATOM 721 C C . ALA A 1 91 ? -5.997 -9.511 2.949 1.00 95.25 91 ALA A C 1
ATOM 723 O O . ALA A 1 91 ? -7.067 -9.442 3.552 1.00 95.25 91 ALA A O 1
ATOM 724 N N . LEU A 1 92 ? -5.614 -10.617 2.302 1.00 96.06 92 LEU A N 1
ATOM 725 C CA . LEU A 1 92 ? -6.431 -11.832 2.220 1.00 96.06 92 LEU A CA 1
ATOM 726 C C . LEU A 1 92 ? -6.685 -12.432 3.605 1.00 96.06 92 LEU A C 1
ATOM 728 O O . LEU A 1 92 ? -7.829 -12.722 3.941 1.00 96.06 92 LEU A O 1
ATOM 732 N N . ILE A 1 93 ? -5.649 -12.547 4.442 1.00 95.75 93 ILE A N 1
ATOM 733 C CA . ILE A 1 93 ? -5.803 -13.006 5.832 1.00 95.75 93 ILE A CA 1
ATOM 734 C C . ILE A 1 93 ? -6.767 -12.093 6.601 1.00 95.75 93 ILE A C 1
ATOM 736 O O . ILE A 1 93 ? -7.584 -12.580 7.376 1.00 95.75 93 ILE A O 1
ATOM 740 N N . GLY A 1 94 ? -6.707 -10.778 6.368 1.00 92.38 94 GLY A N 1
ATOM 741 C CA . GLY A 1 94 ? -7.627 -9.813 6.969 1.00 92.38 94 GLY A CA 1
ATOM 742 C C . GLY A 1 94 ? -9.089 -10.022 6.562 1.00 92.38 94 GLY A C 1
ATOM 743 O O . GLY A 1 94 ? -9.964 -9.909 7.413 1.00 92.38 94 GLY A O 1
ATOM 744 N N . ILE A 1 95 ? -9.352 -10.369 5.298 1.00 90.19 95 ILE A N 1
ATOM 745 C CA . ILE A 1 95 ? -10.704 -10.669 4.787 1.00 90.19 95 ILE A CA 1
ATOM 746 C C . ILE A 1 95 ? -11.266 -11.946 5.419 1.00 90.19 95 ILE A C 1
ATOM 748 O O . ILE A 1 95 ? -12.443 -11.995 5.763 1.00 90.19 95 ILE A O 1
ATOM 752 N N . PHE A 1 96 ? -10.429 -12.970 5.595 1.00 92.25 96 PHE A N 1
ATOM 753 C CA . PHE A 1 96 ? -10.831 -14.244 6.201 1.00 92.25 96 PHE A CA 1
ATOM 754 C C . PHE A 1 96 ? -10.751 -14.249 7.732 1.00 92.25 96 PHE A C 1
ATOM 756 O O . PHE A 1 96 ? -10.933 -15.297 8.355 1.00 92.25 96 PHE A O 1
ATOM 763 N N . ARG A 1 97 ? -10.473 -13.100 8.358 1.00 87.44 97 ARG A N 1
ATOM 764 C CA . ARG A 1 97 ? -10.435 -12.992 9.813 1.00 87.44 97 ARG A CA 1
ATOM 765 C C . ARG A 1 97 ? -11.859 -13.154 10.371 1.00 87.44 97 ARG A C 1
ATOM 767 O O . ARG A 1 97 ? -12.742 -12.402 9.961 1.00 87.44 97 ARG A O 1
ATOM 774 N N . PRO A 1 98 ? -12.088 -14.081 11.317 1.00 82.69 98 PRO A N 1
ATOM 775 C CA . PRO A 1 98 ? -13.379 -14.206 11.983 1.00 82.69 98 PRO A CA 1
ATOM 776 C C . PRO A 1 98 ? -13.780 -12.903 12.700 1.00 82.69 98 PRO A C 1
ATOM 778 O O . PRO A 1 98 ? -12.884 -12.183 13.160 1.00 82.69 98 PRO A O 1
ATOM 781 N N . PRO A 1 99 ? -15.089 -12.601 12.782 1.00 68.62 99 PRO A N 1
ATOM 782 C CA . PRO A 1 99 ? -15.601 -11.460 13.538 1.00 68.62 99 PRO A CA 1
ATOM 783 C C . PRO A 1 99 ? -15.293 -11.553 15.037 1.00 68.62 99 PRO A C 1
ATOM 785 O O . PRO A 1 99 ? -15.198 -12.686 15.565 1.00 68.62 99 PRO A O 1
#

pLDDT: mean 94.63, std 6.58, range [57.09, 98.69]

Sequence (99 aa):
MTSYIAVHGFILWVSMGFLMPVGILTIRMANKDEGGRRVKVLFYLHAIFQTLAVLLVTVGAVMSIKNFENSFNNHHQRLGLALYVAIWMQALIGIFRPP

InterPro domains:
  IPR006593 Cytochrome b561/ferric reductase, transmembrane domain [PF03188] (7-96)
  IPR006593 Cytochrome b561/ferric reductase, transmembrane domain [PS50939] (1-99)
  IPR006593 Cytochrome b561/ferric reductase, transmembrane domain [SM00665] (7-99)